Protein AF-A0A4S0MTD8-F1 (afdb_monomer)

pLDDT: mean 88.04, std 9.63, range [49.06, 98.44]

Sequence (105 aa):
FPNEAHLDPRQAMAALHDNLATMGVKFHFGCDARPVSGFARQIDCMGMAAADDRLRGVRGEMLILRTPDVSLSRPVRLLHPRFPLYAVPRTDHRFMIGATMIESQ

Secondary structure (DSSP, 8-state):
-TT-----HHHHHHHHHHHHHHTTPPP--S------TT-S------GGGS--TT---EEEEEEEEE-TT---SS-EEE--SSS-EEEEEETTTEEEEEEEEEE--

Structure (mmCIF, N/CA/C/O backbone):
data_AF-A0A4S0MTD8-F1
#
_entry.id   AF-A0A4S0MTD8-F1
#
loop_
_atom_site.group_PDB
_atom_site.id
_atom_site.type_symbol
_atom_site.label_atom_id
_atom_site.label_alt_id
_atom_site.label_comp_id
_atom_site.label_asym_id
_atom_site.label_entity_id
_atom_site.label_seq_id
_atom_site.pdbx_PDB_ins_code
_atom_site.Cartn_x
_atom_site.Cartn_y
_atom_site.Cartn_z
_atom_site.occupancy
_atom_site.B_iso_or_equiv
_atom_site.auth_seq_id
_atom_site.auth_comp_id
_atom_site.auth_asym_id
_atom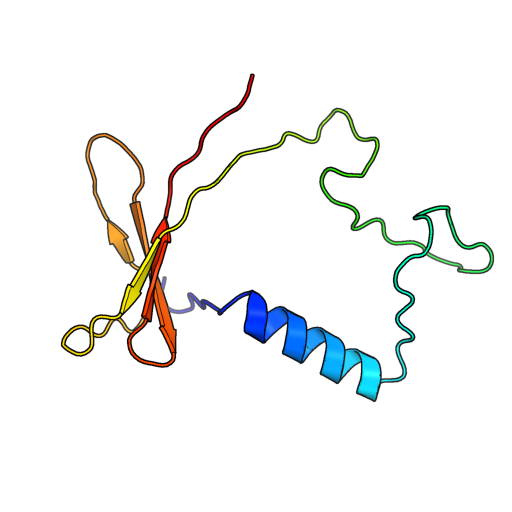_site.auth_atom_id
_atom_site.pdbx_PDB_model_num
ATOM 1 N N . PHE A 1 1 ? -15.036 11.149 7.454 1.00 67.44 1 PHE A N 1
ATOM 2 C CA . PHE A 1 1 ? -15.290 11.595 6.072 1.00 67.44 1 PHE A CA 1
ATOM 3 C C . PHE A 1 1 ? -16.255 10.611 5.422 1.00 67.44 1 PHE A C 1
ATOM 5 O O . PHE A 1 1 ? -15.966 9.423 5.468 1.00 67.44 1 PHE A O 1
ATOM 12 N N . PRO A 1 2 ? -17.423 11.048 4.918 1.00 74.19 2 PRO A N 1
ATOM 13 C CA . PRO A 1 2 ? -18.465 10.132 4.436 1.00 74.19 2 PRO A CA 1
ATOM 14 C C . PRO A 1 2 ? -18.038 9.293 3.220 1.00 74.19 2 PRO A C 1
ATOM 16 O O . PRO A 1 2 ? -18.506 8.172 3.079 1.00 74.19 2 PRO A O 1
ATOM 19 N N . ASN A 1 3 ? -17.091 9.790 2.417 1.00 85.00 3 ASN A N 1
ATOM 20 C CA . ASN A 1 3 ? -16.594 9.127 1.205 1.00 85.00 3 ASN A CA 1
ATOM 21 C C . ASN A 1 3 ? -15.176 8.544 1.379 1.00 85.00 3 ASN A C 1
ATOM 23 O O . ASN A 1 3 ? -14.446 8.391 0.404 1.00 85.00 3 ASN A O 1
ATOM 27 N N . GLU A 1 4 ? -14.733 8.294 2.617 1.00 86.38 4 GLU A N 1
ATOM 28 C CA . GLU A 1 4 ? -13.410 7.708 2.869 1.00 86.38 4 GLU A CA 1
ATOM 29 C C . GLU A 1 4 ? -13.395 6.237 2.464 1.00 86.38 4 GLU A C 1
ATOM 31 O O . GLU A 1 4 ? -14.153 5.424 2.992 1.00 86.38 4 GLU A O 1
ATOM 36 N N . ALA A 1 5 ? -12.501 5.907 1.537 1.00 87.44 5 ALA A N 1
ATOM 37 C CA . ALA A 1 5 ? -12.218 4.541 1.139 1.00 87.44 5 ALA A CA 1
ATOM 38 C C . ALA A 1 5 ? -10.922 4.055 1.795 1.00 87.44 5 ALA A C 1
ATOM 40 O O . ALA A 1 5 ? -10.053 4.833 2.188 1.00 87.44 5 ALA A O 1
ATOM 41 N N . HIS A 1 6 ? -10.794 2.740 1.892 1.00 89.81 6 HIS A N 1
ATOM 42 C CA . HIS A 1 6 ? -9.567 2.063 2.271 1.00 89.81 6 HIS A CA 1
ATOM 43 C C . HIS A 1 6 ? -9.416 0.823 1.399 1.00 89.81 6 HIS A C 1
ATOM 45 O O . HIS A 1 6 ? -10.390 0.319 0.842 1.00 89.81 6 HIS A O 1
ATOM 51 N N . LEU A 1 7 ? -8.186 0.347 1.267 1.00 90.81 7 LEU A N 1
ATOM 52 C CA . LEU A 1 7 ? -7.866 -0.837 0.484 1.00 90.81 7 LEU A CA 1
ATOM 53 C C . LEU A 1 7 ? -6.811 -1.667 1.206 1.00 90.81 7 LEU A C 1
ATOM 55 O O . LEU A 1 7 ? -6.057 -1.146 2.032 1.00 90.81 7 LEU A O 1
ATOM 59 N N . ASP A 1 8 ? -6.746 -2.957 0.883 1.00 93.06 8 ASP A N 1
ATOM 60 C CA . ASP A 1 8 ? -5.565 -3.761 1.177 1.00 93.06 8 ASP A CA 1
ATOM 61 C C . ASP A 1 8 ? -4.531 -3.516 0.064 1.00 93.06 8 ASP A C 1
ATOM 63 O O . ASP A 1 8 ? -4.778 -3.918 -1.076 1.00 93.06 8 ASP A O 1
ATOM 67 N N . PRO A 1 9 ? -3.373 -2.887 0.353 1.00 92.44 9 PRO A N 1
ATOM 68 C CA . PRO A 1 9 ? -2.395 -2.544 -0.678 1.00 92.44 9 PRO A CA 1
ATOM 69 C C . PRO A 1 9 ? -1.888 -3.751 -1.463 1.00 92.44 9 PRO A C 1
ATOM 71 O O . PRO A 1 9 ? -1.624 -3.635 -2.656 1.00 92.44 9 PRO A O 1
ATOM 74 N N . ARG A 1 10 ? -1.770 -4.924 -0.825 1.00 92.25 10 ARG A N 1
ATOM 75 C CA . ARG A 1 10 ? -1.254 -6.124 -1.500 1.00 92.25 10 ARG A CA 1
ATOM 76 C C . ARG A 1 10 ? -2.259 -6.638 -2.526 1.00 92.25 10 ARG A C 1
ATOM 78 O O . ARG A 1 10 ? -1.872 -6.963 -3.642 1.00 92.25 10 ARG A O 1
ATOM 85 N N . GLN A 1 11 ? -3.540 -6.657 -2.160 1.00 94.69 11 GLN A N 1
ATOM 86 C CA . GLN A 1 11 ? -4.615 -7.073 -3.064 1.00 94.69 11 GLN A CA 1
ATOM 87 C C . GLN A 1 11 ? -4.826 -6.044 -4.180 1.00 94.69 11 GLN A C 1
ATOM 89 O O . GLN A 1 11 ? -4.959 -6.419 -5.340 1.00 94.69 11 GLN A O 1
ATOM 94 N N . ALA A 1 12 ? -4.790 -4.750 -3.848 1.00 95.56 12 ALA A N 1
ATOM 95 C CA . ALA A 1 12 ? -4.949 -3.679 -4.825 1.00 95.56 12 ALA A CA 1
ATOM 96 C C . ALA A 1 12 ? -3.840 -3.687 -5.887 1.00 95.56 12 ALA A C 1
ATOM 98 O O . ALA A 1 12 ? -4.136 -3.554 -7.071 1.00 95.56 12 ALA A O 1
ATOM 99 N N . MET A 1 13 ? -2.578 -3.889 -5.489 1.00 96.56 13 MET A N 1
ATOM 100 C CA . MET A 1 13 ? -1.463 -3.964 -6.439 1.00 96.56 13 MET A CA 1
ATOM 101 C C . MET A 1 13 ? -1.535 -5.200 -7.336 1.00 96.56 13 MET A C 1
ATOM 103 O O . MET A 1 13 ? -1.263 -5.084 -8.529 1.00 96.56 13 MET A O 1
ATOM 107 N N . ALA A 1 14 ? -1.932 -6.354 -6.791 1.00 97.00 14 ALA A N 1
ATOM 108 C CA . ALA A 1 14 ? -2.148 -7.560 -7.589 1.00 97.00 14 ALA A CA 1
ATOM 109 C C . ALA A 1 14 ? -3.261 -7.344 -8.630 1.00 97.00 14 ALA A C 1
ATOM 111 O O . ALA A 1 14 ? -3.037 -7.532 -9.821 1.00 97.00 14 ALA A O 1
ATOM 112 N N . ALA A 1 15 ? -4.417 -6.826 -8.203 1.00 97.44 15 ALA A N 1
ATOM 113 C CA . ALA A 1 15 ? -5.529 -6.533 -9.106 1.00 97.44 15 ALA A CA 1
ATOM 114 C C . ALA A 1 15 ? -5.160 -5.493 -10.179 1.00 97.44 15 ALA A C 1
ATOM 116 O O . ALA A 1 15 ? -5.554 -5.624 -11.337 1.00 97.44 15 ALA A O 1
ATOM 117 N N . LEU A 1 16 ? -4.388 -4.462 -9.819 1.00 97.56 16 LEU A N 1
ATOM 118 C CA . LEU A 1 16 ? -3.901 -3.471 -10.777 1.00 97.56 16 LEU A CA 1
ATOM 119 C C . LEU A 1 16 ? -2.987 -4.107 -11.830 1.00 97.56 16 LEU A C 1
ATOM 121 O O . LEU A 1 16 ? -3.164 -3.846 -13.018 1.00 97.56 16 LEU A O 1
ATOM 125 N N . HIS A 1 17 ? -2.033 -4.937 -11.404 1.00 97.69 17 HIS A N 1
ATOM 126 C CA . HIS A 1 17 ? -1.146 -5.661 -12.310 1.00 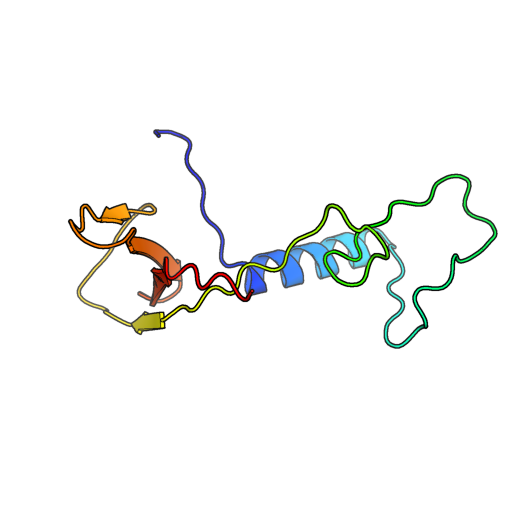97.69 17 HIS A CA 1
ATOM 127 C C . HIS A 1 17 ? -1.943 -6.520 -13.302 1.00 97.69 17 HIS A C 1
ATOM 129 O O . HIS A 1 17 ? -1.742 -6.404 -14.510 1.00 97.69 17 HIS A O 1
ATOM 135 N N . ASP A 1 18 ? -2.892 -7.315 -12.807 1.00 98.06 18 ASP A N 1
ATOM 136 C CA . ASP A 1 18 ? -3.671 -8.244 -13.632 1.00 98.06 18 ASP A CA 1
ATOM 137 C C . ASP A 1 18 ? -4.560 -7.512 -14.648 1.00 98.06 18 ASP A C 1
ATOM 139 O O . ASP A 1 18 ? -4.639 -7.895 -15.822 1.00 98.06 18 ASP A O 1
ATOM 143 N N . ASN A 1 19 ? -5.173 -6.401 -14.231 1.00 98.44 19 ASN A N 1
ATOM 144 C CA . ASN A 1 19 ? -5.963 -5.552 -15.120 1.00 98.44 19 ASN A CA 1
ATOM 145 C C . ASN A 1 19 ? -5.102 -4.949 -16.235 1.00 98.44 19 ASN A C 1
ATOM 147 O O . ASN A 1 19 ? -5.472 -5.006 -17.406 1.00 98.44 19 ASN A O 1
ATOM 151 N N . LEU A 1 20 ? -3.930 -4.407 -15.896 1.00 98.25 20 LEU A N 1
ATOM 152 C CA . LEU A 1 20 ? -3.019 -3.829 -16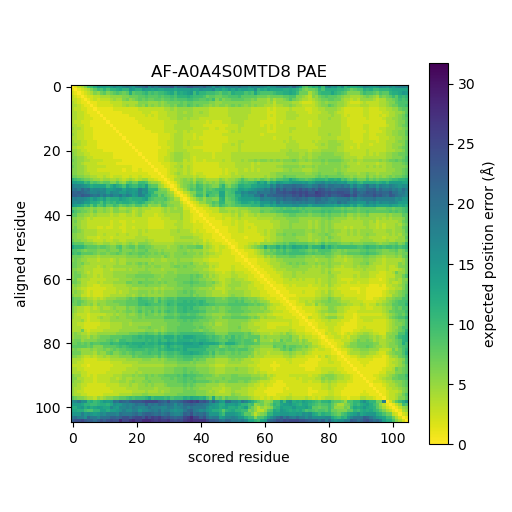.883 1.00 98.25 20 LEU A CA 1
ATOM 153 C C . LEU A 1 20 ? -2.470 -4.893 -17.843 1.00 98.25 20 LEU A C 1
ATOM 155 O O . LEU A 1 20 ? -2.396 -4.645 -19.047 1.00 98.25 20 LEU A O 1
ATOM 159 N N . ALA A 1 21 ? -2.144 -6.088 -17.346 1.00 97.94 21 ALA A N 1
ATOM 160 C CA . ALA A 1 21 ? -1.720 -7.205 -18.186 1.00 97.94 21 ALA A CA 1
ATOM 161 C C . ALA A 1 21 ? -2.819 -7.599 -19.190 1.00 97.94 21 ALA A C 1
ATOM 163 O O . ALA A 1 21 ? -2.539 -7.786 -20.374 1.00 97.94 21 ALA A O 1
ATOM 164 N N . THR A 1 22 ? -4.082 -7.627 -18.750 1.00 98.25 22 THR A N 1
ATOM 165 C CA . THR A 1 22 ? -5.249 -7.879 -19.618 1.00 98.25 22 THR A CA 1
ATOM 166 C C . THR A 1 22 ? -5.426 -6.792 -20.682 1.00 98.25 22 THR A C 1
ATOM 168 O O . THR A 1 22 ? -5.851 -7.072 -21.800 1.00 98.25 22 THR A O 1
ATOM 171 N N . MET A 1 23 ? -5.039 -5.553 -20.374 1.00 98.38 23 MET A N 1
ATOM 172 C CA . MET A 1 23 ? -5.013 -4.437 -21.326 1.00 98.38 23 MET A CA 1
ATOM 173 C C . MET A 1 23 ? -3.791 -4.460 -22.266 1.00 98.38 23 MET A C 1
ATOM 175 O O . MET A 1 23 ? -3.626 -3.549 -23.077 1.00 98.38 23 MET A O 1
ATOM 179 N N . GLY A 1 24 ? -2.926 -5.476 -22.176 1.00 97.88 24 GLY A N 1
ATOM 180 C CA . GLY A 1 24 ? -1.744 -5.633 -23.025 1.00 97.88 24 GLY A CA 1
ATOM 181 C C . GLY A 1 24 ? -0.504 -4.873 -22.547 1.00 97.88 24 GLY A C 1
ATOM 182 O O . GLY A 1 24 ? 0.464 -4.750 -23.303 1.00 97.88 24 GLY A O 1
ATOM 183 N N . VAL A 1 25 ? -0.498 -4.364 -21.309 1.00 96.94 25 VAL A N 1
ATOM 184 C CA . VAL A 1 25 ? 0.700 -3.758 -20.712 1.00 96.94 25 VAL A CA 1
ATOM 185 C C . VAL A 1 25 ? 1.755 -4.836 -20.482 1.00 96.94 25 VAL A C 1
ATOM 187 O O . VAL A 1 25 ? 1.484 -5.890 -19.909 1.00 96.94 25 VAL A O 1
ATOM 190 N N . LYS A 1 26 ? 2.983 -4.558 -20.924 1.00 93.88 26 LYS A N 1
ATOM 191 C CA . LYS A 1 26 ? 4.129 -5.450 -20.740 1.00 93.88 26 LYS A CA 1
ATOM 192 C C . LYS A 1 26 ? 4.871 -5.089 -19.461 1.00 93.88 26 LYS A C 1
ATOM 194 O O . LYS A 1 26 ? 5.339 -3.962 -19.314 1.00 93.88 26 LYS A O 1
ATOM 199 N N . PHE A 1 27 ? 5.007 -6.064 -18.571 1.00 93.31 27 PHE A N 1
ATOM 200 C CA . PHE A 1 27 ? 5.805 -5.944 -17.357 1.00 93.31 27 PHE A CA 1
ATOM 201 C C . PHE A 1 27 ? 7.173 -6.589 -17.563 1.00 93.31 27 PHE A C 1
ATOM 203 O O . PHE A 1 27 ? 7.277 -7.715 -18.048 1.00 93.31 27 PHE A O 1
ATOM 210 N N . HIS A 1 28 ? 8.220 -5.871 -17.173 1.00 90.94 28 HIS A N 1
ATOM 211 C CA . HIS A 1 28 ? 9.594 -6.352 -17.188 1.00 90.94 28 HIS A CA 1
ATOM 212 C C . HIS A 1 28 ? 10.125 -6.297 -15.753 1.00 90.94 28 HIS A C 1
ATOM 214 O O . HIS A 1 28 ? 10.156 -5.229 -15.146 1.00 90.94 28 HIS A O 1
ATOM 220 N N . PHE A 1 29 ? 10.500 -7.451 -15.198 1.00 91.31 29 PHE A N 1
ATOM 221 C CA . PHE A 1 29 ? 11.044 -7.576 -13.843 1.00 91.31 29 PHE A CA 1
ATOM 222 C C . PHE A 1 29 ? 12.526 -7.952 -13.898 1.00 91.31 29 PHE A C 1
ATOM 224 O O . 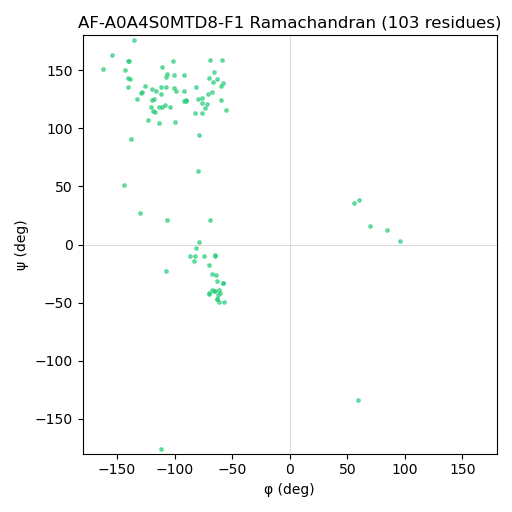PHE A 1 29 ? 12.969 -8.593 -14.850 1.00 91.31 29 PHE A O 1
ATOM 231 N N . GLY A 1 30 ? 13.292 -7.568 -12.873 1.00 87.00 30 GLY A N 1
ATOM 232 C CA . GLY A 1 30 ? 14.728 -7.869 -12.798 1.00 87.00 30 GLY A CA 1
ATOM 233 C C . GLY A 1 30 ? 15.590 -7.102 -13.807 1.00 87.00 30 GLY A C 1
ATOM 234 O O . GLY A 1 30 ? 16.726 -7.492 -14.057 1.00 87.00 30 GLY A O 1
ATOM 235 N N . CYS A 1 31 ? 15.060 -6.033 -14.403 1.00 82.06 31 CYS A N 1
ATOM 236 C CA . CYS A 1 31 ? 15.812 -5.129 -15.264 1.00 82.06 31 CYS A CA 1
ATOM 237 C C . CYS A 1 31 ? 16.390 -3.958 -14.458 1.00 82.06 31 CYS A C 1
ATOM 239 O O . CYS A 1 31 ? 15.741 -3.453 -13.540 1.00 82.06 31 CYS A O 1
ATOM 241 N N . ASP A 1 32 ? 17.575 -3.485 -14.847 1.00 73.12 32 ASP A N 1
ATOM 242 C CA . ASP A 1 32 ? 18.097 -2.213 -14.352 1.00 73.12 32 ASP A CA 1
ATOM 243 C C . ASP A 1 32 ? 17.132 -1.085 -14.732 1.00 73.12 32 ASP A C 1
ATOM 245 O O . ASP A 1 32 ? 16.690 -1.000 -15.879 1.00 73.12 32 ASP A O 1
ATOM 249 N N . ALA A 1 33 ? 16.861 -0.173 -13.797 1.00 65.31 33 ALA A N 1
ATOM 250 C CA . ALA A 1 33 ? 15.973 0.978 -13.988 1.00 65.31 33 ALA A CA 1
ATOM 251 C C . ALA A 1 33 ? 16.536 2.054 -14.943 1.00 65.31 33 ALA A C 1
ATOM 253 O O . ALA A 1 33 ? 16.139 3.218 -14.902 1.00 65.31 33 ALA A O 1
ATOM 254 N N . ARG A 1 34 ? 17.496 1.688 -15.801 1.00 66.88 34 ARG A N 1
ATOM 255 C CA . ARG A 1 34 ? 18.071 2.598 -16.789 1.00 66.88 34 ARG A CA 1
ATOM 256 C C . ARG A 1 34 ? 16.978 3.027 -17.771 1.00 66.88 34 ARG A C 1
ATOM 258 O O . ARG A 1 34 ? 16.148 2.195 -18.144 1.00 66.88 34 ARG A O 1
ATOM 265 N N . PRO A 1 35 ? 16.983 4.291 -18.226 1.00 65.69 35 PRO A N 1
ATOM 266 C CA . PRO A 1 35 ? 15.973 4.783 -19.150 1.00 65.69 35 PRO A CA 1
ATOM 267 C C . PRO A 1 35 ? 15.920 3.904 -20.400 1.00 65.69 35 PRO A C 1
ATOM 269 O O . PRO A 1 35 ? 16.883 3.836 -21.167 1.00 65.69 35 PRO A O 1
ATOM 272 N N . VAL A 1 36 ? 14.790 3.232 -20.614 1.00 71.38 36 VAL A N 1
ATOM 273 C CA . VAL A 1 36 ? 14.552 2.498 -21.856 1.00 71.38 36 VAL A CA 1
ATOM 274 C C . VAL A 1 36 ? 14.278 3.532 -22.944 1.00 71.38 36 VAL A C 1
ATOM 276 O O . VAL A 1 36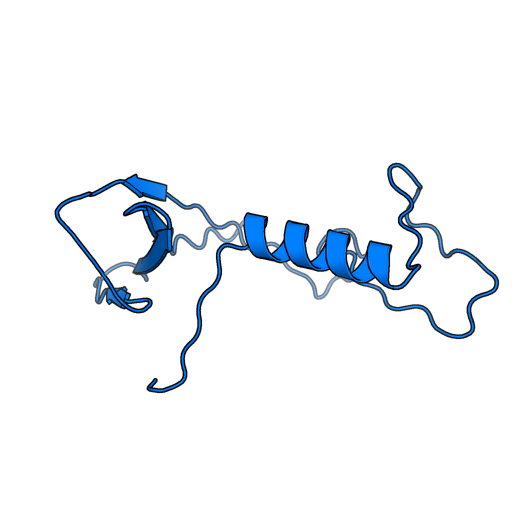 ? 13.329 4.314 -22.853 1.00 71.38 36 VAL A O 1
ATOM 279 N N . SER A 1 37 ? 15.140 3.584 -23.956 1.00 78.69 37 SER A N 1
ATOM 280 C CA . SER A 1 37 ? 14.988 4.506 -25.082 1.00 78.69 37 SER A CA 1
ATOM 281 C C . SER A 1 37 ? 13.795 4.116 -25.966 1.00 78.69 37 SER A C 1
ATOM 283 O O . SER A 1 37 ? 13.326 2.980 -25.948 1.00 78.69 37 SER A O 1
ATOM 285 N N . GLY A 1 38 ? 13.277 5.073 -26.742 1.00 85.25 38 GLY A N 1
ATOM 286 C CA . GLY A 1 38 ? 12.200 4.821 -27.711 1.00 85.25 38 GLY A CA 1
ATOM 287 C C . GLY A 1 38 ? 10.777 5.114 -27.223 1.00 85.25 38 GLY A C 1
ATOM 288 O O . GLY A 1 38 ? 9.833 4.932 -27.986 1.00 85.25 38 GLY A O 1
ATOM 289 N N . PHE A 1 39 ? 10.603 5.623 -26.001 1.00 89.06 39 PHE A N 1
ATOM 290 C CA . PHE A 1 39 ? 9.310 6.117 -25.517 1.00 89.06 39 PHE A CA 1
ATOM 291 C C . PHE A 1 39 ? 9.235 7.644 -25.597 1.00 89.06 39 PHE A C 1
ATOM 293 O O . PHE A 1 39 ? 10.150 8.338 -25.166 1.00 89.06 39 PHE A O 1
ATOM 300 N N . ALA A 1 40 ? 8.115 8.176 -26.099 1.00 92.69 40 ALA A N 1
ATOM 301 C CA . ALA A 1 40 ? 7.879 9.622 -26.162 1.00 92.69 40 ALA A CA 1
ATOM 302 C C . ALA A 1 40 ? 7.705 10.262 -24.773 1.00 92.69 40 ALA A C 1
ATOM 304 O O . ALA A 1 40 ? 7.942 11.457 -24.609 1.00 92.69 40 ALA A O 1
ATOM 305 N N . ARG A 1 41 ? 7.271 9.477 -23.776 1.00 91.00 41 ARG A N 1
ATOM 306 C CA . ARG A 1 41 ? 7.165 9.893 -22.375 1.00 91.00 41 ARG A CA 1
ATOM 307 C C . ARG A 1 41 ? 7.633 8.784 -21.449 1.00 91.00 41 ARG A C 1
ATOM 309 O O . ARG A 1 41 ? 7.333 7.616 -21.677 1.00 91.00 41 ARG A O 1
ATOM 316 N N . GLN A 1 42 ? 8.306 9.190 -20.383 1.00 89.06 42 GLN A N 1
ATOM 317 C CA . GLN A 1 42 ? 8.724 8.335 -19.282 1.00 89.06 42 GLN A CA 1
ATOM 318 C C . GLN A 1 42 ? 8.188 8.946 -17.988 1.00 89.06 42 GLN A C 1
ATOM 320 O O . GLN A 1 42 ? 8.224 10.164 -17.817 1.00 89.06 42 GLN A O 1
ATOM 325 N N . ILE A 1 43 ? 7.645 8.104 -17.113 1.00 90.50 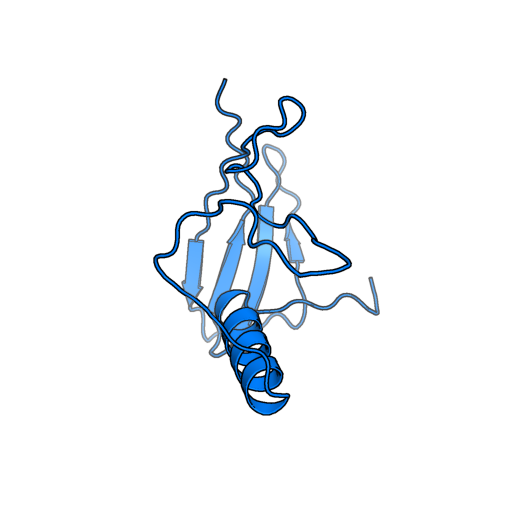43 ILE A N 1
ATOM 326 C CA . ILE A 1 43 ? 7.139 8.509 -15.801 1.00 90.50 43 ILE A CA 1
ATOM 327 C C . ILE A 1 43 ? 8.001 7.788 -14.774 1.00 90.50 43 ILE A C 1
ATOM 329 O O . ILE A 1 43 ? 7.980 6.560 -14.709 1.00 90.50 43 ILE A O 1
ATOM 333 N N . ASP A 1 44 ? 8.775 8.547 -14.006 1.00 87.19 44 ASP A N 1
ATOM 334 C CA . ASP A 1 44 ? 9.561 8.000 -12.906 1.00 87.19 44 ASP A CA 1
ATOM 335 C C . ASP A 1 44 ? 8.638 7.716 -11.711 1.00 87.19 44 ASP A C 1
ATOM 337 O O . ASP A 1 44 ? 7.929 8.598 -11.224 1.00 87.19 44 ASP A O 1
ATOM 341 N N . CYS A 1 45 ? 8.608 6.458 -11.272 1.00 90.88 45 CYS A N 1
ATOM 342 C CA . CYS A 1 45 ? 7.850 5.987 -10.112 1.00 90.88 45 CYS A CA 1
ATOM 343 C C . CYS A 1 45 ? 8.734 5.156 -9.163 1.00 90.88 45 CYS A C 1
ATOM 345 O O . CYS A 1 45 ? 8.232 4.274 -8.468 1.00 90.88 45 CYS A O 1
ATOM 347 N N . MET A 1 46 ? 10.050 5.402 -9.142 1.00 89.00 46 MET A N 1
ATOM 348 C CA . MET A 1 46 ? 11.026 4.597 -8.390 1.00 89.00 46 MET A CA 1
ATOM 349 C C . MET A 1 46 ? 11.007 4.830 -6.868 1.00 89.00 46 MET A C 1
ATOM 351 O O . MET A 1 46 ? 11.642 4.087 -6.116 1.00 89.00 46 MET A O 1
ATOM 355 N N . GLY A 1 47 ? 10.285 5.846 -6.385 1.00 91.31 47 GLY A N 1
ATOM 356 C CA . GLY A 1 47 ? 10.242 6.187 -4.961 1.00 91.31 47 GLY A CA 1
ATOM 357 C C . GLY A 1 47 ? 11.638 6.514 -4.423 1.00 91.31 47 GLY A C 1
ATOM 358 O O . GLY A 1 47 ? 12.393 7.230 -5.067 1.00 91.31 47 GLY A O 1
ATOM 359 N N . MET A 1 48 ? 12.010 5.958 -3.266 1.00 90.62 48 MET A N 1
ATOM 360 C CA . MET A 1 48 ? 13.318 6.205 -2.632 1.00 90.62 48 MET A CA 1
ATOM 361 C C . MET A 1 48 ? 14.532 5.692 -3.427 1.00 90.62 48 MET A C 1
ATOM 363 O O . MET A 1 48 ? 15.658 5.980 -3.039 1.00 90.62 48 MET A O 1
ATOM 367 N N . ALA A 1 49 ? 14.333 4.922 -4.503 1.00 88.62 49 ALA A N 1
ATOM 368 C CA . ALA A 1 49 ? 15.419 4.536 -5.405 1.00 88.62 49 ALA A CA 1
ATOM 369 C C . ALA A 1 49 ? 15.744 5.623 -6.450 1.00 88.62 49 ALA A C 1
ATOM 371 O O . ALA A 1 49 ? 16.747 5.504 -7.153 1.00 88.62 49 ALA A O 1
ATOM 372 N N . ALA A 1 50 ? 14.918 6.670 -6.566 1.00 88.81 50 ALA A N 1
ATOM 373 C CA . ALA A 1 50 ? 15.227 7.827 -7.395 1.00 88.81 50 ALA A CA 1
ATOM 374 C C . ALA A 1 50 ? 16.373 8.646 -6.780 1.00 88.81 50 ALA A C 1
ATOM 376 O O . ALA A 1 50 ? 16.450 8.818 -5.564 1.00 88.81 50 ALA A O 1
ATOM 377 N N . ALA A 1 51 ? 17.236 9.200 -7.631 1.00 84.50 51 ALA A N 1
ATOM 378 C CA . ALA A 1 51 ? 18.285 10.133 -7.224 1.00 84.50 51 ALA A CA 1
ATOM 379 C C . ALA A 1 51 ? 17.706 11.551 -7.034 1.00 84.50 51 ALA A C 1
ATOM 381 O O . ALA A 1 51 ? 18.029 12.467 -7.787 1.00 84.50 51 ALA A O 1
ATOM 382 N N . ASP A 1 52 ? 16.793 11.710 -6.072 1.00 89.56 52 ASP A N 1
ATOM 383 C CA . ASP A 1 52 ? 16.179 12.994 -5.712 1.00 89.56 52 ASP A CA 1
ATOM 384 C C . ASP A 1 52 ? 16.409 13.292 -4.226 1.00 89.56 52 ASP A C 1
ATOM 386 O O . ASP A 1 52 ? 15.763 12.711 -3.353 1.00 89.56 52 ASP A O 1
ATOM 390 N N . ASP A 1 53 ? 17.302 14.244 -3.946 1.00 90.75 53 ASP A N 1
ATOM 391 C CA . ASP A 1 53 ? 17.711 14.643 -2.589 1.00 90.75 53 ASP A CA 1
ATOM 392 C C . ASP A 1 53 ? 16.579 15.267 -1.756 1.00 90.75 53 ASP A C 1
ATOM 394 O O . ASP A 1 53 ? 16.723 15.495 -0.555 1.00 90.75 53 ASP A O 1
ATOM 398 N N . ARG A 1 54 ? 15.433 15.567 -2.377 1.00 93.12 54 ARG A N 1
ATOM 399 C CA . ARG A 1 54 ? 14.242 16.055 -1.670 1.00 93.12 54 ARG A CA 1
ATOM 400 C C . ARG A 1 54 ? 13.423 14.912 -1.071 1.00 93.12 54 ARG A C 1
ATOM 402 O O . ARG A 1 54 ? 12.527 15.172 -0.265 1.00 93.12 54 ARG A O 1
ATOM 409 N N . LEU A 1 55 ? 13.679 13.664 -1.472 1.00 91.88 55 LEU A N 1
ATOM 410 C CA . LEU A 1 55 ? 12.998 12.493 -0.936 1.00 91.88 55 LEU A CA 1
ATOM 411 C C . LEU A 1 55 ? 13.615 12.069 0.395 1.00 91.88 55 LEU A C 1
ATOM 413 O O . LEU A 1 55 ? 14.828 11.954 0.544 1.00 91.88 55 LEU A O 1
ATOM 417 N N . ARG A 1 56 ? 12.751 11.767 1.366 1.00 89.81 56 ARG A N 1
ATOM 418 C CA . ARG A 1 56 ? 13.149 11.274 2.684 1.00 89.81 56 ARG A CA 1
ATOM 419 C C . ARG A 1 56 ? 12.389 10.005 3.027 1.00 89.81 56 ARG A C 1
ATOM 421 O O . ARG A 1 56 ? 11.161 9.963 2.946 1.00 89.81 56 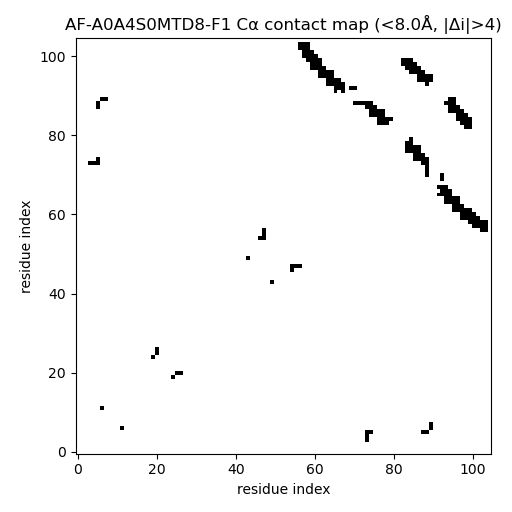ARG A O 1
ATOM 428 N N . GLY A 1 57 ? 13.125 8.994 3.478 1.00 88.69 57 GLY A N 1
ATOM 429 C CA . GLY A 1 57 ? 12.538 7.774 4.011 1.00 88.69 57 GLY A CA 1
ATOM 430 C C . GLY A 1 57 ? 11.876 8.029 5.363 1.00 88.69 57 GLY A C 1
ATOM 431 O O . GLY A 1 57 ? 12.492 8.574 6.276 1.00 88.69 57 GLY A O 1
ATOM 432 N N . VAL A 1 58 ? 10.627 7.593 5.509 1.00 87.81 58 VAL A N 1
ATOM 433 C CA . VAL A 1 58 ? 9.944 7.524 6.805 1.00 87.81 58 VAL A CA 1
ATOM 434 C C . VAL A 1 58 ? 9.608 6.066 7.051 1.00 87.81 58 VAL A C 1
ATOM 436 O O . VAL A 1 58 ? 8.832 5.468 6.302 1.00 87.81 58 VAL A O 1
ATOM 439 N N . ARG A 1 59 ? 10.211 5.469 8.081 1.00 87.25 59 ARG A N 1
ATOM 440 C CA . ARG A 1 59 ? 9.932 4.075 8.409 1.00 87.25 59 ARG A CA 1
ATOM 441 C C . ARG A 1 59 ? 8.615 4.002 9.170 1.00 87.25 59 ARG A C 1
ATOM 443 O O . ARG A 1 59 ? 8.454 4.640 10.208 1.00 87.25 59 ARG A O 1
ATOM 450 N N . GLY A 1 60 ? 7.706 3.184 8.652 1.00 86.75 60 GLY A N 1
ATOM 451 C CA . GLY A 1 60 ? 6.482 2.793 9.333 1.00 86.75 60 GLY A CA 1
ATOM 452 C C . GLY A 1 60 ? 6.552 1.351 9.807 1.00 86.75 60 GLY A C 1
ATOM 453 O O . GLY A 1 60 ? 6.971 0.474 9.052 1.00 86.75 60 GLY A O 1
ATOM 454 N N . GLU A 1 61 ? 6.126 1.094 11.037 1.00 89.00 61 GLU A N 1
ATOM 455 C CA . GLU A 1 61 ? 5.865 -0.261 11.518 1.00 89.00 61 GLU A CA 1
ATOM 456 C C . GLU A 1 61 ? 4.358 -0.473 11.621 1.00 89.00 61 GLU A C 1
ATOM 458 O O . GLU A 1 61 ? 3.581 0.446 11.889 1.00 89.00 61 GLU A O 1
ATOM 463 N N . MET A 1 62 ? 3.937 -1.704 11.359 1.00 90.50 62 MET A N 1
ATOM 464 C CA . MET A 1 62 ? 2.529 -2.057 11.307 1.00 90.50 62 MET A CA 1
ATOM 465 C C . MET A 1 62 ? 2.294 -3.422 11.937 1.00 90.50 62 MET A C 1
ATOM 467 O O . MET A 1 62 ? 3.092 -4.343 11.765 1.00 90.50 62 MET A O 1
ATOM 471 N N . LEU A 1 63 ? 1.161 -3.555 12.622 1.00 93.12 63 LEU A N 1
ATOM 472 C CA . LEU A 1 63 ? 0.682 -4.812 13.182 1.00 93.12 63 LEU A CA 1
ATOM 473 C C . LEU A 1 63 ? -0.573 -5.255 12.431 1.00 93.12 63 LEU A C 1
ATOM 475 O O . LEU A 1 63 ? -1.465 -4.448 12.178 1.00 93.12 63 LEU A O 1
ATOM 479 N N . ILE A 1 64 ? -0.658 -6.539 12.084 1.00 93.94 64 ILE A N 1
ATOM 480 C CA . ILE A 1 64 ? -1.892 -7.139 11.569 1.00 93.94 64 ILE A CA 1
ATOM 481 C C . ILE A 1 64 ? -2.519 -7.970 12.682 1.00 93.94 64 ILE A C 1
ATOM 483 O O . ILE A 1 64 ? -1.927 -8.943 13.142 1.00 93.94 64 ILE A O 1
ATOM 487 N N . LEU A 1 65 ? -3.725 -7.595 13.093 1.00 94.69 65 LEU A N 1
ATOM 488 C CA . LEU A 1 65 ? -4.506 -8.306 14.100 1.00 94.69 65 LEU A CA 1
ATOM 489 C C . LEU A 1 65 ? -5.676 -9.024 13.441 1.00 94.69 65 LEU A C 1
ATOM 491 O O . LEU A 1 65 ? -6.275 -8.490 12.512 1.00 94.69 65 LEU A O 1
ATOM 495 N N . ARG A 1 66 ? -6.025 -10.211 13.939 1.00 95.38 66 ARG A N 1
ATOM 496 C CA . ARG A 1 66 ? -7.266 -10.907 13.585 1.00 95.38 66 ARG A CA 1
ATOM 497 C C . ARG A 1 66 ? -8.158 -10.965 14.815 1.00 95.38 66 ARG A C 1
ATOM 499 O O . ARG A 1 66 ? -7.777 -11.581 15.805 1.00 95.38 66 ARG A O 1
ATOM 506 N N . THR A 1 67 ? -9.337 -10.362 14.735 1.00 94.25 67 THR A N 1
ATOM 507 C CA . THR A 1 67 ? -10.280 -10.262 15.858 1.00 94.25 67 THR A CA 1
ATOM 508 C C . THR A 1 67 ? -11.702 -10.519 15.354 1.00 94.25 67 THR A C 1
ATOM 510 O O . THR A 1 67 ? -12.363 -9.575 14.923 1.00 94.25 67 THR A O 1
ATOM 513 N N . PRO A 1 68 ? -12.171 -11.782 15.366 1.00 93.44 68 PRO A N 1
ATOM 514 C CA . PRO A 1 68 ? -13.476 -12.168 14.816 1.00 93.44 68 PRO A CA 1
ATOM 515 C C . PRO A 1 68 ? -14.664 -11.431 15.445 1.00 93.44 68 PRO A C 1
ATOM 517 O O . PRO A 1 68 ? -15.625 -11.115 14.752 1.00 93.44 68 PRO A O 1
ATOM 520 N N . ASP A 1 69 ? -14.564 -11.099 16.732 1.00 95.38 69 ASP A N 1
ATOM 521 C CA . ASP A 1 69 ? -15.651 -10.477 17.500 1.00 95.38 69 ASP A CA 1
ATOM 522 C C . ASP A 1 69 ? -15.759 -8.957 17.294 1.00 95.38 69 ASP A C 1
ATOM 524 O O . ASP A 1 69 ? -16.656 -8.307 17.830 1.00 95.38 69 ASP A O 1
ATOM 528 N N . VAL A 1 70 ? -14.843 -8.364 16.522 1.00 92.25 70 VAL A N 1
ATOM 529 C CA . VAL A 1 70 ? -14.788 -6.921 16.267 1.00 92.25 70 VAL A CA 1
ATOM 530 C C . VAL A 1 70 ? -14.949 -6.663 14.775 1.00 92.25 70 VAL A C 1
ATOM 532 O O . VAL A 1 70 ? -14.304 -7.295 13.941 1.00 92.25 70 VAL A O 1
ATOM 535 N N . SER A 1 71 ? -15.799 -5.696 14.430 1.00 90.75 71 SER A N 1
ATOM 536 C CA . SER A 1 71 ? -16.018 -5.254 13.052 1.00 90.75 71 SER A CA 1
ATOM 537 C C . SER A 1 71 ? -15.973 -3.731 12.973 1.00 90.75 71 SER A C 1
ATOM 539 O O . SER A 1 71 ? -16.716 -3.048 13.674 1.00 90.75 71 SER A O 1
ATOM 541 N N . LEU A 1 72 ? -15.115 -3.194 12.102 1.00 90.69 72 LEU A N 1
ATOM 542 C CA . LEU A 1 72 ? -15.094 -1.772 11.752 1.00 90.69 72 LEU A CA 1
ATOM 543 C C . LEU A 1 72 ? -15.429 -1.639 10.270 1.00 90.69 72 LEU A C 1
ATOM 545 O O . LEU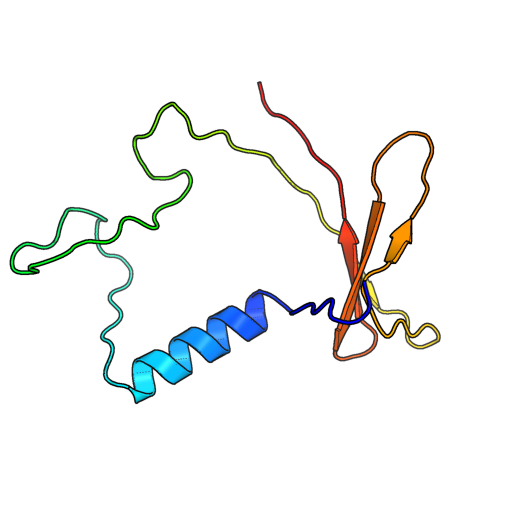 A 1 72 ? -14.845 -2.329 9.441 1.00 90.69 72 LEU A O 1
ATOM 549 N N . SER A 1 73 ? -16.343 -0.734 9.929 1.00 89.06 73 SER A N 1
ATOM 550 C CA . SER A 1 73 ? -16.750 -0.513 8.535 1.00 89.06 73 SER A CA 1
ATOM 551 C C . SER A 1 73 ? -15.854 0.482 7.790 1.00 89.06 73 SER A C 1
ATOM 553 O O . SER A 1 73 ? -16.022 0.703 6.594 1.00 89.06 73 SER A O 1
ATOM 555 N N . ARG A 1 74 ? -14.964 1.169 8.510 1.00 91.31 74 ARG A N 1
ATOM 556 C CA . ARG A 1 74 ? -14.117 2.249 7.998 1.00 91.31 74 ARG A CA 1
ATOM 557 C C . ARG A 1 74 ? -12.846 2.373 8.842 1.00 91.31 74 ARG A C 1
ATOM 559 O O . ARG A 1 74 ? -12.841 1.881 9.974 1.00 91.31 74 ARG A O 1
ATOM 566 N N . PRO A 1 75 ? -11.801 3.052 8.345 1.00 93.06 75 PRO A N 1
ATOM 567 C CA . PRO A 1 75 ? -10.638 3.376 9.150 1.00 93.06 75 PRO A CA 1
ATOM 568 C C . PRO A 1 75 ? -11.026 4.191 10.383 1.00 93.06 75 PRO A C 1
ATOM 570 O O . PRO A 1 75 ? -11.852 5.102 10.310 1.00 93.06 75 PRO A O 1
ATOM 573 N N . VAL A 1 76 ? -10.406 3.880 11.515 1.00 92.12 76 VAL A N 1
ATOM 574 C CA . VAL A 1 76 ? -10.587 4.615 12.767 1.00 92.12 76 VAL A CA 1
ATOM 575 C C . VAL A 1 76 ? -9.241 5.177 13.188 1.00 92.12 76 VAL A C 1
ATOM 577 O O . VAL A 1 76 ? -8.270 4.438 13.330 1.00 92.12 76 VAL A O 1
ATOM 580 N N . ARG A 1 77 ? -9.178 6.493 13.394 1.00 91.12 77 ARG A N 1
ATOM 581 C CA . ARG A 1 77 ? -8.035 7.155 14.033 1.00 91.12 77 ARG A CA 1
ATOM 582 C C . ARG A 1 77 ? -8.301 7.192 15.531 1.00 91.12 77 ARG A C 1
ATOM 584 O O . ARG A 1 77 ? -9.347 7.672 15.961 1.00 91.12 77 ARG A O 1
ATOM 591 N N . LEU A 1 78 ? -7.377 6.649 16.305 1.00 88.06 78 LEU A N 1
ATOM 592 C CA . LEU A 1 78 ? -7.467 6.563 17.753 1.00 88.06 78 LEU A CA 1
ATOM 593 C C . LEU A 1 78 ? -6.799 7.800 18.354 1.00 88.06 78 LEU A C 1
ATOM 595 O O . LEU A 1 78 ? -5.688 8.172 17.975 1.00 88.06 78 LEU A O 1
ATOM 599 N N . LEU A 1 79 ? -7.489 8.445 19.293 1.00 88.25 79 LEU A N 1
ATOM 600 C CA . LEU A 1 79 ? -6.939 9.566 20.045 1.00 88.25 79 LEU A CA 1
ATOM 601 C C . LEU A 1 79 ? -6.028 9.012 21.138 1.00 88.25 79 LEU A C 1
ATOM 603 O O . LEU A 1 79 ? -6.491 8.648 22.216 1.00 88.25 79 LEU A O 1
ATOM 607 N N . HIS A 1 80 ? -4.735 8.919 20.843 1.00 85.44 80 HIS A N 1
ATOM 608 C CA . HIS A 1 80 ? -3.731 8.515 21.816 1.00 85.44 80 HIS A CA 1
ATOM 609 C C . HIS A 1 80 ? -2.813 9.706 22.151 1.00 85.44 80 HIS A C 1
ATOM 611 O O . HIS A 1 80 ? -2.286 10.346 21.240 1.00 85.44 80 HIS A O 1
ATOM 617 N N . PRO A 1 81 ? -2.595 10.028 23.441 1.00 84.00 81 PRO A N 1
ATOM 618 C CA . PRO A 1 81 ? -1.960 11.285 23.851 1.00 84.00 81 PRO A CA 1
ATOM 619 C C . PRO A 1 81 ? -0.468 11.384 23.511 1.00 84.00 81 PRO A C 1
ATOM 621 O O . PRO A 1 81 ? 0.087 12.476 23.541 1.00 84.00 81 PRO A O 1
ATOM 624 N N . ARG A 1 82 ? 0.202 10.260 23.218 1.00 84.12 82 ARG A N 1
ATOM 625 C CA . ARG A 1 82 ? 1.661 10.227 22.989 1.00 84.12 82 ARG A CA 1
ATOM 626 C C . ARG A 1 82 ? 2.072 10.013 21.536 1.00 84.12 82 ARG A C 1
ATOM 628 O O . ARG A 1 82 ? 3.210 10.305 21.197 1.00 84.12 82 ARG A O 1
ATOM 635 N N . PHE A 1 83 ? 1.203 9.440 20.708 1.00 83.69 83 PHE A N 1
ATOM 636 C CA . PHE A 1 83 ? 1.536 9.094 19.325 1.00 83.69 83 PHE A CA 1
ATOM 637 C C . PHE A 1 83 ? 0.266 8.866 18.504 1.00 83.69 83 PHE A C 1
ATOM 639 O O . PHE A 1 83 ? -0.740 8.433 19.067 1.00 83.69 83 PHE A O 1
ATOM 646 N N . PRO A 1 84 ? 0.294 9.119 17.187 1.00 84.50 84 PRO A N 1
ATOM 647 C CA . PRO A 1 84 ? -0.822 8.796 16.315 1.00 84.50 84 PRO A CA 1
ATOM 648 C C . PRO A 1 84 ? -1.007 7.279 16.222 1.00 84.50 84 PRO A C 1
ATOM 650 O O . PRO A 1 84 ? -0.048 6.514 16.125 1.00 84.50 84 PRO A O 1
ATOM 653 N N . LEU A 1 85 ? -2.260 6.842 16.225 1.00 89.56 85 LEU A N 1
ATOM 654 C CA . LEU A 1 85 ? -2.621 5.437 16.110 1.00 89.56 85 LEU A CA 1
ATOM 655 C C . LEU A 1 85 ? -3.857 5.332 15.218 1.00 89.56 85 LEU A C 1
ATOM 657 O O . LEU A 1 85 ? -4.793 6.123 15.348 1.00 89.56 85 LEU A O 1
ATOM 661 N N . TYR A 1 86 ? -3.871 4.382 14.290 1.00 91.94 86 TYR A N 1
ATOM 662 C CA . TYR A 1 86 ? -5.041 4.140 13.451 1.00 91.94 86 TYR A CA 1
ATOM 663 C C . TYR A 1 86 ? -5.230 2.654 13.174 1.00 91.94 86 TYR A C 1
ATOM 665 O O . TYR A 1 86 ? -4.265 1.897 13.103 1.00 91.94 86 TYR A O 1
ATOM 673 N N . ALA A 1 87 ? -6.486 2.261 12.983 1.00 93.56 87 ALA A N 1
ATOM 674 C CA . ALA A 1 87 ? -6.895 0.921 12.602 1.00 93.56 87 ALA A CA 1
ATOM 675 C C . ALA A 1 87 ? -7.604 0.971 11.247 1.00 93.56 87 ALA A C 1
ATOM 677 O O . ALA A 1 87 ? -8.579 1.704 11.080 1.00 93.56 87 ALA A O 1
ATOM 678 N N . VAL A 1 88 ? -7.126 0.189 10.283 1.00 94.38 88 VAL A N 1
ATOM 679 C CA . VAL A 1 88 ? -7.740 0.042 8.960 1.00 94.38 88 VAL A CA 1
ATOM 680 C C . VAL A 1 88 ? -8.319 -1.368 8.847 1.00 94.38 88 VAL A C 1
ATOM 682 O O . VAL A 1 88 ? -7.547 -2.330 8.938 1.00 94.38 88 VAL A O 1
ATOM 685 N N . PRO A 1 89 ? -9.643 -1.519 8.661 1.00 94.00 89 PRO A N 1
ATOM 686 C CA . PRO A 1 89 ? -10.240 -2.830 8.450 1.00 94.00 89 PRO A CA 1
ATOM 687 C C . PRO A 1 89 ? -9.772 -3.452 7.129 1.00 94.00 89 PRO A C 1
ATOM 689 O O . PRO A 1 89 ? -9.460 -2.761 6.160 1.00 94.00 89 PRO A O 1
ATOM 692 N N . ARG A 1 90 ? -9.692 -4.780 7.113 1.00 92.75 90 ARG A N 1
ATOM 693 C CA . ARG A 1 90 ? -9.389 -5.626 5.955 1.00 92.75 90 ARG A CA 1
ATOM 694 C C . ARG A 1 90 ? -10.357 -6.811 5.930 1.00 92.75 90 ARG A C 1
ATOM 696 O O . ARG A 1 90 ? -11.161 -6.990 6.845 1.00 92.75 90 ARG A O 1
ATOM 703 N N . THR A 1 91 ? -10.266 -7.632 4.887 1.00 89.94 91 THR A N 1
ATOM 704 C CA . THR A 1 91 ? -11.036 -8.878 4.773 1.00 89.94 91 THR A CA 1
ATOM 705 C C . THR A 1 91 ? -10.739 -9.837 5.936 1.00 89.94 91 THR A C 1
ATOM 707 O O . THR A 1 91 ? -9.702 -9.741 6.600 1.00 89.94 91 THR A O 1
ATOM 710 N N . ASP A 1 92 ? -11.658 -10.768 6.193 1.00 91.56 92 ASP A N 1
ATOM 711 C CA . ASP A 1 92 ? -11.504 -11.863 7.165 1.00 91.56 92 ASP A CA 1
ATOM 712 C C . ASP A 1 92 ? -11.265 -11.426 8.620 1.00 91.56 92 ASP A C 1
ATOM 714 O O . ASP A 1 92 ? -10.486 -12.049 9.353 1.00 91.56 92 ASP A O 1
ATOM 718 N N . HIS A 1 93 ? -11.941 -10.354 9.046 1.00 92.38 93 HIS A N 1
ATOM 719 C CA . HIS A 1 93 ? -11.835 -9.788 10.399 1.00 92.38 93 HIS A CA 1
ATOM 720 C C . HIS A 1 93 ? -10.396 -9.424 10.786 1.00 92.38 93 HIS A C 1
ATOM 722 O O . HIS A 1 93 ? -9.972 -9.600 11.935 1.00 92.38 93 HIS A O 1
ATOM 728 N N . ARG A 1 94 ? -9.618 -8.955 9.803 1.00 94.31 94 ARG A N 1
ATOM 729 C CA . ARG A 1 94 ? -8.257 -8.470 10.015 1.00 94.31 94 ARG A CA 1
ATOM 730 C C . ARG A 1 94 ? -8.223 -6.954 10.072 1.00 94.31 94 ARG A C 1
ATOM 732 O O . ARG A 1 94 ? -8.937 -6.271 9.346 1.00 94.31 94 ARG A O 1
ATOM 739 N N . PHE A 1 95 ? -7.326 -6.436 10.894 1.00 94.69 95 PHE A N 1
ATOM 740 C CA . PHE A 1 95 ? -7.105 -5.010 11.066 1.00 94.69 95 PHE A CA 1
ATOM 741 C C . PHE A 1 95 ? -5.622 -4.723 10.927 1.00 94.69 95 PHE A C 1
ATOM 743 O O . PHE A 1 95 ? -4.795 -5.387 11.552 1.00 94.69 95 PHE A O 1
ATOM 750 N N . MET A 1 96 ? -5.286 -3.734 10.104 1.00 94.44 96 MET A N 1
ATOM 751 C CA . MET A 1 96 ? -3.947 -3.164 10.097 1.00 94.44 96 MET A CA 1
ATOM 752 C C . MET A 1 96 ? -3.895 -2.008 11.081 1.00 94.44 96 MET A C 1
ATOM 754 O O . MET A 1 96 ? -4.687 -1.073 10.971 1.00 94.44 96 MET A O 1
ATOM 758 N N . ILE A 1 97 ? -2.967 -2.089 12.025 1.00 93.12 97 ILE A N 1
ATOM 759 C CA . ILE A 1 97 ? -2.727 -1.073 13.037 1.00 93.12 97 ILE A CA 1
ATOM 760 C C . ILE A 1 97 ? -1.407 -0.363 12.717 1.00 93.12 97 ILE A C 1
ATOM 762 O O . ILE A 1 97 ? -0.358 -1.007 12.666 1.00 93.12 97 ILE A O 1
ATOM 766 N N . GLY A 1 98 ? -1.483 0.951 12.501 1.00 90.81 98 GLY A N 1
ATOM 767 C CA . GLY A 1 98 ? -0.354 1.896 12.467 1.00 90.81 98 GLY A CA 1
ATOM 768 C C . GLY A 1 98 ? -0.429 2.843 13.677 1.00 90.81 98 GLY A C 1
ATOM 769 O O . GLY A 1 98 ? -1.320 2.692 14.502 1.00 90.81 98 GLY A O 1
ATOM 770 N N . ALA A 1 99 ? 0.413 3.860 13.869 1.00 71.69 99 ALA A N 1
ATOM 771 C CA . ALA A 1 99 ? 1.051 4.723 12.880 1.00 71.69 99 ALA A CA 1
ATOM 772 C C . ALA A 1 99 ? 2.473 5.098 13.313 1.00 71.69 99 ALA A C 1
ATOM 774 O O . ALA A 1 99 ? 2.800 6.284 13.411 1.00 71.69 99 ALA A O 1
ATOM 775 N N . THR A 1 100 ? 3.301 4.111 13.663 1.00 70.81 100 THR A N 1
ATOM 776 C CA . THR A 1 100 ? 4.665 4.450 14.065 1.00 70.81 100 THR A CA 1
ATOM 777 C C . THR A 1 100 ? 5.336 5.160 12.897 1.00 70.81 100 THR A C 1
ATOM 779 O O . THR A 1 100 ? 5.321 4.688 11.764 1.00 70.81 100 THR A O 1
ATOM 782 N N . MET A 1 101 ? 5.837 6.357 13.167 1.00 69.19 101 MET A N 1
ATOM 783 C CA . MET A 1 101 ? 6.684 7.102 12.255 1.00 69.19 101 MET A CA 1
ATOM 784 C C . MET A 1 101 ? 8.031 7.163 12.945 1.00 69.19 101 MET A C 1
ATOM 786 O O . MET A 1 101 ? 8.191 7.866 13.940 1.00 69.19 101 MET A O 1
ATOM 790 N N . ILE A 1 102 ? 8.962 6.353 12.462 1.00 66.06 102 ILE A N 1
ATOM 791 C CA . ILE A 1 102 ? 10.346 6.385 12.907 1.00 66.06 102 ILE A CA 1
ATOM 792 C C . ILE A 1 102 ? 11.093 7.174 11.842 1.00 66.06 102 ILE A C 1
ATOM 794 O O . ILE A 1 102 ? 11.303 6.703 10.719 1.00 66.06 102 ILE A O 1
ATOM 798 N N . GLU A 1 103 ? 11.443 8.406 12.187 1.00 62.94 103 GLU A N 1
ATOM 799 C CA . GLU A 1 103 ? 12.353 9.201 11.378 1.00 62.94 103 GLU A CA 1
ATOM 800 C C . GLU A 1 103 ? 13.764 8.667 11.629 1.00 62.94 103 GLU A C 1
ATOM 802 O O . GLU A 1 103 ? 14.265 8.734 12.750 1.00 62.94 103 GLU A O 1
ATOM 807 N N . SER A 1 104 ? 14.383 8.074 10.606 1.00 55.66 104 SER A N 1
ATOM 808 C CA . SER A 1 104 ? 15.829 7.869 10.641 1.00 55.66 104 SER A CA 1
ATOM 809 C C . SER A 1 104 ? 16.469 9.219 10.345 1.00 55.66 104 SER A C 1
ATOM 811 O O . SER A 1 104 ? 16.109 9.843 9.343 1.00 55.66 104 SER A O 1
ATOM 813 N N . GLN A 1 105 ? 17.363 9.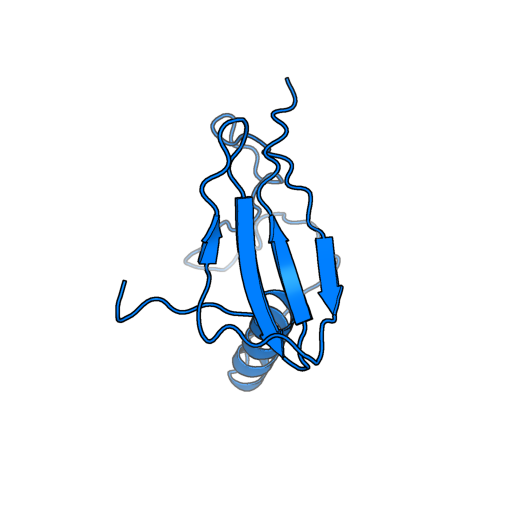670 11.228 1.00 49.06 105 GLN A N 1
ATOM 814 C CA . GLN A 1 105 ? 18.388 10.639 10.835 1.00 49.06 105 GLN A CA 1
ATOM 815 C C . GLN A 1 105 ? 19.282 10.028 9.755 1.00 49.06 105 GLN A C 1
ATOM 817 O O . GLN A 1 105 ? 19.390 8.774 9.726 1.00 49.06 105 GLN A O 1
#

Nearest PDB structures (foldseek):
  5yk3-assembly2_D  TM=6.293E-01  e=1.952E+00  Homo sapiens
  3l7h-assembly1_A  TM=5.499E-01  e=1.151E+00  Drosophila melanogaster
  2n54-assembly1_B  TM=5.794E-01  e=7.527E+00  Homo sapiens
  5ltw-assembly2_H  TM=3.612E-01  e=6.693E+00  Homo sapiens

Mean predicted aligned error: 6.08 Å

Foldseek 3Di:
DVPDDDDDVVVVVVVVVVVVVVVVDDDDPPDDPPDDPDDPDDDDPPQPVDPDPVGFDWDKDKDKDADPVDDDPAKDWDDDPPDTWIWGDDPRRIIIITDDTDGDD

Radius of gyration: 18.56 Å; Cα contacts (8 Å, |Δi|>4): 112; chains: 1; bounding box: 37×28×52 Å

Solvent-accessible surface area (backbone atoms only — not comparable to full-atom values): 7092 Å² total; per-residue (Å²): 117,98,84,70,80,85,77,56,67,71,61,51,52,51,54,50,51,54,54,39,45,74,74,67,53,84,84,84,80,97,65,77,90,64,86,74,82,92,59,98,74,85,82,91,80,61,65,90,76,45,98,49,92,88,66,76,79,69,48,68,56,75,47,81,45,76,42,84,95,54,87,60,98,51,71,44,77,49,95,49,99,87,52,67,34,33,39,36,58,50,78,90,38,24,32,43,36,39,53,50,74,46,75,67,130